Protein AF-A0A9Q0I2B0-F1 (afdb_monomer_lite)

Structure (mmCIF, N/CA/C/O backbone):
data_AF-A0A9Q0I2B0-F1
#
_entry.id   AF-A0A9Q0I2B0-F1
#
loop_
_atom_site.group_PDB
_atom_site.id
_atom_site.type_symbol
_atom_site.label_atom_id
_atom_site.label_alt_id
_atom_site.label_comp_id
_atom_site.label_asym_id
_atom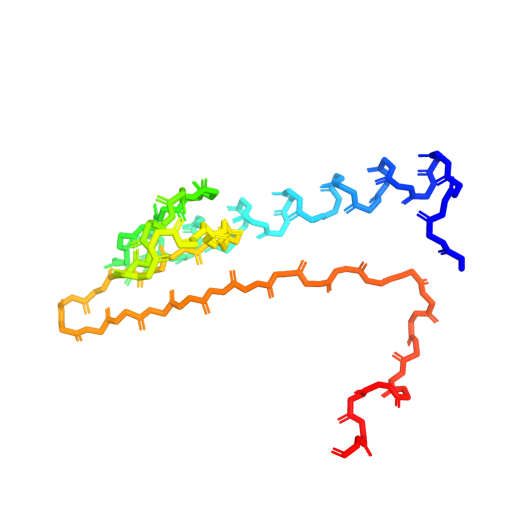_site.label_entity_id
_atom_site.label_seq_id
_atom_site.pdbx_PDB_ins_code
_atom_site.Cartn_x
_atom_site.Cartn_y
_atom_site.Cartn_z
_atom_site.occupancy
_atom_site.B_iso_or_equiv
_atom_site.auth_seq_id
_atom_site.auth_comp_id
_atom_site.auth_asym_id
_atom_site.auth_atom_id
_atom_site.pdbx_PDB_model_num
ATOM 1 N N . MET A 1 1 ? 12.174 -10.992 -16.865 1.00 49.06 1 MET A N 1
ATOM 2 C CA . MET A 1 1 ? 12.689 -9.614 -17.045 1.00 49.06 1 MET A CA 1
ATOM 3 C C . MET A 1 1 ? 12.570 -8.794 -15.750 1.00 49.06 1 MET A C 1
ATOM 5 O O . MET A 1 1 ? 11.865 -7.798 -15.717 1.00 49.06 1 MET A O 1
ATOM 9 N N . GLY A 1 2 ? 13.217 -9.215 -14.655 1.00 45.09 2 GLY A N 1
ATOM 10 C CA . GLY A 1 2 ? 13.117 -8.529 -13.347 1.00 45.09 2 GLY A CA 1
ATOM 11 C C . GLY A 1 2 ? 14.451 -8.333 -12.620 1.00 45.09 2 GLY A C 1
ATOM 12 O O . GLY A 1 2 ? 14.478 -7.812 -11.510 1.00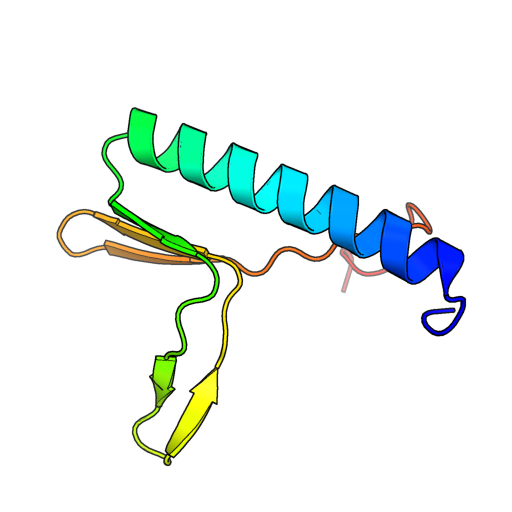 45.09 2 GLY A O 1
ATOM 13 N N . SER A 1 3 ? 15.551 -8.767 -13.236 1.00 54.22 3 SER A N 1
ATOM 14 C CA . SER A 1 3 ? 16.896 -8.821 -12.657 1.00 54.22 3 SER A CA 1
ATOM 15 C C . SER A 1 3 ? 17.831 -7.721 -13.169 1.00 54.22 3 SER A C 1
ATOM 17 O O . SER A 1 3 ? 18.931 -7.578 -12.643 1.00 54.22 3 SER A O 1
ATOM 19 N N . CYS A 1 4 ? 17.415 -6.919 -14.159 1.00 63.59 4 CYS A N 1
ATOM 20 C CA . CYS A 1 4 ? 18.226 -5.800 -14.632 1.00 63.59 4 CYS A CA 1
ATOM 21 C C . CYS A 1 4 ? 18.200 -4.661 -13.598 1.00 63.59 4 CYS A C 1
ATOM 23 O O . CYS A 1 4 ? 17.137 -4.136 -13.251 1.00 63.59 4 CYS A O 1
ATOM 25 N N . ARG A 1 5 ? 19.380 -4.299 -13.085 1.00 62.06 5 ARG A N 1
ATOM 26 C CA . ARG A 1 5 ? 19.568 -3.369 -11.960 1.00 62.06 5 ARG A CA 1
ATOM 27 C C . ARG A 1 5 ? 18.915 -2.006 -12.200 1.00 62.06 5 ARG A C 1
ATOM 29 O O . ARG A 1 5 ? 18.247 -1.498 -11.304 1.00 62.06 5 ARG A O 1
ATOM 36 N N . GLU A 1 6 ? 19.033 -1.465 -13.408 1.00 66.44 6 GLU A N 1
ATOM 37 C CA . GLU A 1 6 ? 18.437 -0.176 -13.785 1.00 66.44 6 GLU A CA 1
ATOM 38 C C . GLU A 1 6 ? 16.905 -0.240 -13.771 1.00 66.44 6 GLU A C 1
ATOM 40 O O . GLU A 1 6 ? 16.239 0.591 -13.157 1.00 66.44 6 GLU A O 1
ATOM 45 N N . THR A 1 7 ? 16.325 -1.297 -14.349 1.00 69.25 7 THR A N 1
ATOM 46 C CA . THR A 1 7 ? 14.865 -1.491 -14.329 1.00 69.25 7 THR A CA 1
ATOM 47 C C . THR A 1 7 ? 14.319 -1.697 -12.917 1.00 69.25 7 THR A C 1
ATOM 49 O O . THR A 1 7 ? 13.193 -1.288 -12.631 1.00 69.25 7 THR A O 1
ATOM 52 N N . LYS A 1 8 ? 15.117 -2.282 -12.013 1.00 74.00 8 LYS A N 1
ATOM 53 C CA . LYS A 1 8 ? 14.755 -2.482 -10.607 1.00 74.00 8 LYS A CA 1
ATOM 54 C C . LYS A 1 8 ? 14.750 -1.165 -9.828 1.00 74.00 8 LYS A C 1
ATOM 56 O O . LYS A 1 8 ? 13.812 -0.941 -9.068 1.00 74.00 8 LYS A O 1
ATOM 61 N N . LEU A 1 9 ? 15.739 -0.295 -10.043 1.00 78.56 9 LEU A N 1
ATOM 62 C CA . LEU A 1 9 ? 15.789 1.037 -9.427 1.00 78.56 9 LEU A CA 1
ATOM 63 C C . LEU A 1 9 ? 14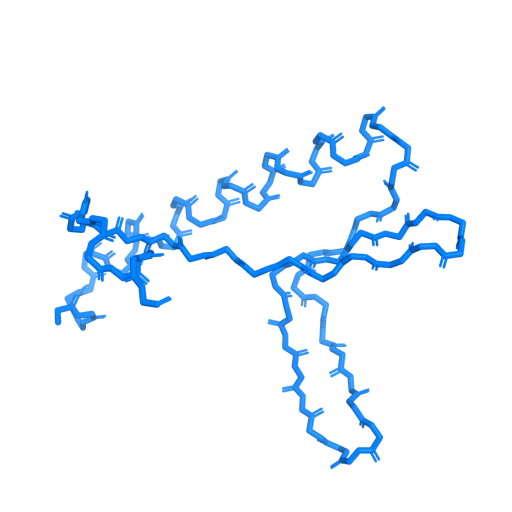.607 1.894 -9.887 1.00 78.56 9 LEU A C 1
ATOM 65 O O . LEU A 1 9 ? 13.817 2.339 -9.060 1.00 78.56 9 LEU A O 1
ATOM 69 N N . ASN A 1 10 ? 14.382 1.977 -11.200 1.00 82.94 10 ASN A N 1
ATOM 70 C CA . ASN A 1 10 ? 13.248 2.716 -11.763 1.00 82.94 10 ASN A CA 1
ATOM 71 C C . ASN A 1 10 ? 11.892 2.135 -11.326 1.00 82.94 10 ASN A C 1
ATOM 73 O O . ASN A 1 10 ? 10.886 2.843 -11.247 1.00 82.94 10 ASN A O 1
ATOM 77 N N . ARG A 1 11 ? 11.811 0.821 -11.078 1.00 82.25 11 ARG A N 1
ATOM 78 C CA . ARG A 1 11 ? 10.617 0.189 -10.499 1.00 82.25 11 ARG A CA 1
ATOM 79 C C . ARG A 1 11 ? 10.424 0.611 -9.042 1.00 82.25 11 ARG A C 1
ATOM 81 O O . ARG A 1 11 ? 9.304 0.961 -8.688 1.00 82.25 11 ARG A O 1
ATOM 88 N N . MET A 1 12 ? 11.484 0.597 -8.236 1.00 83.44 12 MET A N 1
ATOM 89 C CA . MET A 1 12 ? 11.428 0.962 -6.820 1.00 83.44 12 MET A CA 1
ATOM 90 C C . MET A 1 12 ? 11.057 2.436 -6.627 1.00 83.44 12 MET A C 1
ATOM 92 O O . MET A 1 12 ? 10.189 2.750 -5.823 1.00 83.44 12 MET A O 1
ATOM 96 N N . GLU A 1 13 ? 11.628 3.344 -7.419 1.00 87.06 13 GLU A N 1
ATOM 97 C CA . GLU A 1 13 ? 11.279 4.770 -7.364 1.00 87.06 13 GLU A CA 1
ATOM 98 C C . GLU A 1 13 ? 9.807 5.020 -7.705 1.00 87.06 13 GLU A C 1
ATOM 100 O O . GLU A 1 13 ? 9.111 5.755 -7.001 1.00 87.06 13 GLU A O 1
ATOM 105 N N . ARG A 1 14 ? 9.300 4.375 -8.765 1.00 86.69 14 ARG A N 1
ATOM 106 C CA . ARG A 1 14 ? 7.881 4.469 -9.143 1.00 86.69 14 ARG A CA 1
ATOM 107 C C . ARG A 1 14 ? 6.971 3.897 -8.065 1.00 86.69 14 ARG A C 1
ATOM 109 O O . ARG A 1 14 ? 5.952 4.508 -7.754 1.00 86.69 14 ARG A O 1
ATOM 116 N N . HIS A 1 15 ? 7.349 2.758 -7.497 1.00 89.06 15 HIS A N 1
ATOM 117 C CA . HIS A 1 15 ? 6.628 2.126 -6.403 1.00 89.06 15 HIS A CA 1
ATOM 118 C C . HIS A 1 15 ? 6.562 3.054 -5.180 1.00 89.06 15 HIS A C 1
ATOM 120 O O . HIS A 1 15 ? 5.469 3.421 -4.760 1.00 89.06 15 HIS A O 1
ATOM 126 N N . ASN A 1 16 ? 7.700 3.570 -4.709 1.00 88.19 16 ASN A N 1
ATOM 127 C CA . ASN A 1 16 ? 7.766 4.482 -3.562 1.00 88.19 16 ASN A CA 1
ATOM 128 C C . ASN A 1 16 ? 6.980 5.779 -3.793 1.00 88.19 16 ASN A C 1
ATOM 130 O O . ASN A 1 16 ? 6.316 6.288 -2.884 1.00 88.19 16 ASN A O 1
ATOM 134 N N . LYS A 1 17 ? 7.014 6.314 -5.020 1.00 91.25 17 LYS A N 1
ATOM 135 C CA . LYS A 1 17 ? 6.215 7.483 -5.408 1.00 91.25 17 LYS A CA 1
ATOM 136 C C . LYS A 1 17 ? 4.714 7.202 -5.305 1.00 91.25 17 LYS A C 1
ATOM 138 O O . LYS A 1 17 ? 3.978 8.053 -4.806 1.00 91.25 17 LYS A O 1
ATOM 143 N N . LEU A 1 18 ? 4.261 6.028 -5.749 1.00 92.12 18 LEU A N 1
ATOM 144 C CA . LEU A 1 18 ? 2.862 5.609 -5.624 1.00 92.12 18 LEU A CA 1
ATOM 145 C C . LEU A 1 18 ? 2.473 5.365 -4.164 1.00 92.12 18 LEU A C 1
ATOM 147 O O . LEU A 1 18 ? 1.425 5.861 -3.751 1.00 92.12 18 LEU A O 1
ATOM 151 N N . CYS A 1 19 ? 3.328 4.709 -3.371 1.00 91.44 19 CYS A N 1
ATOM 152 C CA . CYS A 1 19 ? 3.112 4.532 -1.933 1.00 91.44 19 CYS A CA 1
ATOM 153 C C . CYS A 1 19 ? 2.898 5.885 -1.244 1.00 91.44 19 CYS A C 1
ATOM 155 O O . CYS A 1 19 ? 1.911 6.093 -0.541 1.00 91.44 19 CYS A O 1
ATOM 157 N N . SER A 1 20 ? 3.785 6.843 -1.527 1.00 93.06 20 SER A N 1
ATOM 158 C CA . SER A 1 20 ? 3.740 8.196 -0.963 1.00 93.06 20 SER A CA 1
ATOM 159 C C . SER A 1 20 ? 2.483 8.964 -1.386 1.00 93.06 20 SER A C 1
ATOM 161 O O . SER A 1 20 ? 1.863 9.652 -0.573 1.00 93.06 20 SER A O 1
ATOM 163 N N . LEU A 1 21 ? 2.083 8.847 -2.658 1.00 94.94 21 LEU A N 1
ATOM 164 C CA . LEU A 1 21 ? 0.868 9.473 -3.177 1.00 94.94 21 LEU A CA 1
ATOM 165 C C . LEU A 1 21 ? -0.379 8.915 -2.486 1.00 94.94 21 LEU A C 1
ATOM 167 O O . LEU A 1 21 ? -1.200 9.686 -1.993 1.00 94.94 21 LEU A O 1
ATOM 171 N N . LEU A 1 22 ? -0.504 7.590 -2.428 1.00 94.12 22 LEU A N 1
ATOM 172 C CA . LEU A 1 22 ? -1.647 6.914 -1.823 1.00 94.12 22 LEU A CA 1
ATOM 173 C C . LEU A 1 22 ? -1.727 7.177 -0.319 1.00 94.12 22 LEU A C 1
ATOM 175 O O . LEU A 1 22 ? -2.814 7.453 0.183 1.00 94.12 22 LEU A O 1
ATOM 179 N N . ALA A 1 23 ? -0.593 7.194 0.384 1.00 93.75 23 ALA A N 1
ATOM 180 C CA . ALA A 1 23 ? -0.553 7.558 1.795 1.00 93.75 23 ALA A CA 1
ATOM 181 C C . ALA A 1 23 ? -1.052 8.988 2.037 1.00 93.75 23 ALA A C 1
ATOM 183 O O . ALA A 1 23 ? -1.902 9.217 2.901 1.00 93.75 23 ALA A O 1
ATOM 184 N N . ARG A 1 24 ? -0.604 9.948 1.218 1.00 96.12 24 ARG A N 1
ATOM 185 C CA . ARG A 1 24 ? -1.067 11.339 1.294 1.00 96.12 24 ARG A CA 1
ATOM 186 C C . ARG A 1 24 ? -2.567 11.463 1.026 1.00 96.12 24 ARG A C 1
ATOM 188 O O . ARG A 1 24 ? -3.256 12.188 1.742 1.00 96.12 24 ARG A O 1
ATOM 195 N N . GLU A 1 25 ? -3.082 10.781 0.007 1.00 95.81 25 GLU A N 1
ATOM 196 C CA . GLU A 1 25 ? -4.515 10.814 -0.311 1.00 95.81 25 GLU A CA 1
ATOM 197 C C . GLU A 1 25 ? -5.368 10.105 0.753 1.00 95.81 25 GLU A C 1
ATOM 199 O O . GLU A 1 25 ? -6.456 10.582 1.087 1.00 95.81 25 GLU A O 1
ATOM 204 N N . GLY A 1 26 ? -4.862 9.024 1.353 1.00 94.19 26 GLY A N 1
ATOM 205 C CA . GLY A 1 26 ? -5.475 8.377 2.513 1.00 94.19 26 GLY A CA 1
ATOM 206 C C . GLY A 1 26 ? -5.601 9.323 3.698 1.00 94.19 26 GLY A C 1
ATOM 207 O O . GLY A 1 26 ? -6.704 9.519 4.212 1.00 94.19 26 GLY A O 1
ATOM 208 N N . ALA A 1 27 ? -4.499 9.978 4.067 1.00 94.25 27 ALA A N 1
ATOM 209 C CA . ALA A 1 27 ? -4.464 10.939 5.166 1.00 94.25 27 ALA A CA 1
ATOM 210 C C . ALA A 1 27 ? -5.464 12.091 4.957 1.00 94.25 27 ALA A C 1
ATOM 212 O O . ALA A 1 27 ? -6.254 12.398 5.851 1.00 94.25 27 ALA A O 1
ATOM 213 N N . LYS A 1 28 ? -5.530 12.667 3.745 1.00 96.94 28 LYS A N 1
ATOM 214 C CA . LYS A 1 28 ? -6.536 13.693 3.390 1.00 96.94 28 LYS A CA 1
ATOM 215 C C . LYS A 1 28 ? -7.974 13.206 3.580 1.00 96.94 28 LYS A C 1
ATOM 217 O O . LYS A 1 28 ? -8.851 13.977 3.960 1.00 96.94 28 LYS A O 1
ATOM 222 N N . LYS A 1 29 ? -8.224 11.921 3.324 1.00 95.38 29 LYS A N 1
ATOM 223 C CA . LYS A 1 29 ? -9.531 11.267 3.489 1.00 95.38 29 LYS A CA 1
ATOM 224 C C . LYS A 1 29 ? -9.759 10.720 4.906 1.00 95.38 29 LYS A C 1
ATOM 226 O O . LYS A 1 29 ? -10.696 9.940 5.103 1.00 95.38 29 LYS A O 1
ATOM 231 N N . LYS A 1 30 ? -8.950 11.153 5.883 1.00 95.12 30 LYS A N 1
ATOM 232 C CA . LYS A 1 30 ? -9.012 10.755 7.299 1.00 95.12 30 LYS A CA 1
ATOM 233 C C . LYS A 1 30 ? -8.795 9.254 7.523 1.00 95.12 30 LYS A C 1
ATOM 235 O O . LYS A 1 30 ? -9.408 8.669 8.413 1.00 95.12 30 LYS A O 1
ATOM 240 N N . TRP A 1 31 ? -7.970 8.629 6.690 1.00 96.69 31 TRP A N 1
ATOM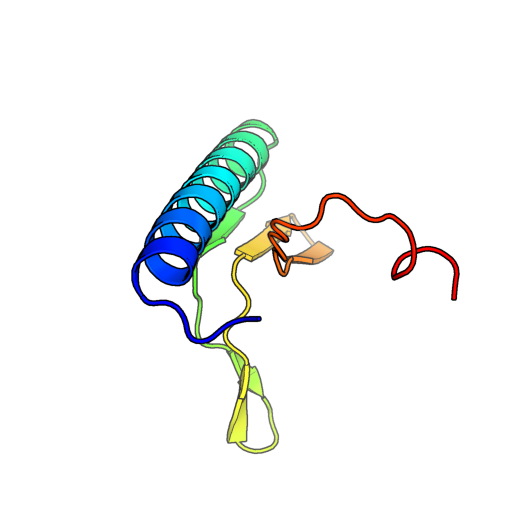 241 C CA . TRP A 1 31 ? -7.425 7.307 6.978 1.00 96.69 31 TRP A CA 1
ATOM 242 C C . TRP A 1 31 ? -6.113 7.461 7.733 1.00 96.69 31 TRP A C 1
ATOM 244 O O . TRP A 1 31 ? -5.290 8.310 7.388 1.00 96.69 31 TRP A O 1
ATOM 254 N N . GLU A 1 32 ? -5.910 6.613 8.729 1.00 94.06 32 GLU A N 1
ATOM 255 C CA . GLU A 1 32 ? -4.582 6.368 9.269 1.00 94.06 32 GLU A CA 1
ATOM 256 C C . GLU A 1 32 ? -3.854 5.438 8.296 1.00 94.06 32 GLU A C 1
ATOM 258 O O . GLU A 1 32 ? -4.404 4.407 7.904 1.00 94.06 32 GLU A O 1
ATOM 263 N N . VAL A 1 33 ? -2.661 5.824 7.842 1.00 93.19 33 VAL A N 1
ATOM 264 C CA . VAL A 1 33 ? -1.902 5.054 6.850 1.00 93.19 33 VAL A CA 1
ATOM 265 C C . VAL A 1 33 ? -0.564 4.634 7.436 1.00 93.19 33 VAL A C 1
ATOM 267 O O . VAL A 1 33 ? 0.189 5.467 7.936 1.00 93.19 33 VAL A O 1
ATOM 270 N N . PHE A 1 34 ? -0.253 3.347 7.329 1.00 89.62 34 PHE A N 1
ATOM 271 C CA . PHE A 1 34 ? 1.029 2.770 7.707 1.00 89.62 34 PHE A CA 1
ATOM 272 C C . PHE A 1 34 ? 1.755 2.276 6.460 1.00 89.62 34 PHE A C 1
ATOM 274 O O . PHE A 1 34 ? 1.188 1.499 5.696 1.00 89.62 34 PHE A O 1
ATOM 281 N N . CYS A 1 35 ? 3.005 2.695 6.277 1.00 84.50 35 CYS A N 1
ATOM 282 C CA . CYS A 1 35 ? 3.858 2.248 5.175 1.00 84.50 35 CYS A CA 1
ATOM 283 C C . CYS A 1 35 ? 4.813 1.149 5.647 1.00 84.50 35 CYS A C 1
ATOM 285 O O . CYS A 1 35 ? 5.333 1.246 6.760 1.00 84.50 35 CYS A O 1
ATOM 287 N N . GLU A 1 36 ? 5.038 0.130 4.810 1.00 71.31 36 GLU A N 1
ATOM 288 C CA . GLU A 1 36 ? 6.013 -0.960 5.024 1.00 71.31 36 GLU A CA 1
ATOM 289 C C . GLU A 1 36 ? 5.941 -1.601 6.423 1.00 71.31 36 GLU A C 1
ATOM 291 O O . GLU A 1 36 ? 6.938 -2.029 7.018 1.00 71.31 36 GLU A O 1
ATOM 296 N N . ARG A 1 37 ? 4.739 -1.649 7.005 1.00 70.56 37 ARG A N 1
ATOM 297 C CA . ARG A 1 37 ? 4.565 -2.120 8.375 1.00 70.56 37 ARG A CA 1
ATOM 298 C C . ARG A 1 37 ? 4.694 -3.635 8.390 1.00 70.56 37 ARG A C 1
ATOM 300 O O . ARG A 1 37 ? 3.853 -4.334 7.839 1.00 70.56 37 ARG A O 1
ATOM 307 N N . ARG A 1 38 ? 5.725 -4.151 9.063 1.00 67.12 38 ARG A N 1
ATOM 308 C CA . ARG A 1 38 ? 5.859 -5.592 9.318 1.00 67.12 38 ARG A CA 1
ATOM 309 C C . ARG A 1 38 ? 4.658 -6.072 10.127 1.00 67.12 38 ARG A C 1
ATOM 311 O O . ARG A 1 38 ? 4.502 -5.689 11.286 1.00 67.12 38 ARG A O 1
ATOM 318 N N . VAL A 1 39 ? 3.825 -6.909 9.518 1.00 68.75 39 VAL A N 1
ATOM 319 C CA . VAL A 1 39 ? 2.707 -7.568 10.189 1.00 68.75 39 VAL A CA 1
ATOM 320 C C . VAL A 1 39 ? 3.119 -8.997 10.496 1.00 68.75 39 VAL A C 1
ATOM 322 O O . VAL A 1 39 ? 3.362 -9.801 9.593 1.00 68.75 39 VAL A O 1
ATOM 325 N N . THR A 1 40 ? 3.202 -9.309 11.783 1.00 64.06 40 THR A N 1
ATOM 326 C CA . THR A 1 40 ? 3.379 -10.676 12.264 1.00 64.06 40 THR A CA 1
ATOM 327 C C . THR A 1 40 ? 2.041 -11.394 12.182 1.00 64.06 40 THR A C 1
ATOM 329 O O . THR A 1 40 ? 1.071 -10.992 12.830 1.00 64.06 40 THR A O 1
ATOM 332 N N . LYS A 1 41 ? 1.962 -12.454 11.381 1.00 66.06 41 LYS A N 1
ATOM 333 C CA . LYS A 1 41 ? 0.814 -13.360 11.415 1.00 66.06 41 LYS A CA 1
ATOM 334 C C . LYS A 1 41 ? 0.909 -14.279 12.640 1.00 66.06 41 LYS A C 1
ATOM 336 O O . LYS A 1 41 ? 1.973 -14.449 13.234 1.00 66.06 41 LYS A O 1
ATOM 341 N N . ARG A 1 42 ? -0.222 -14.889 13.022 1.00 64.00 42 ARG A N 1
ATOM 342 C CA . ARG A 1 42 ? -0.302 -15.835 14.158 1.00 64.00 42 ARG A CA 1
ATOM 343 C C . ARG A 1 42 ? 0.553 -17.093 13.966 1.00 64.00 42 ARG A C 1
ATOM 345 O O . ARG A 1 42 ? 0.851 -17.764 14.941 1.00 64.00 42 ARG A O 1
ATOM 352 N N . ASP A 1 43 ? 0.940 -17.397 12.732 1.00 70.50 43 ASP A N 1
ATOM 353 C CA . ASP A 1 43 ? 1.824 -18.506 12.357 1.00 70.50 43 ASP A CA 1
ATOM 354 C C . ASP A 1 43 ? 3.317 -18.113 12.354 1.00 70.50 43 ASP A C 1
ATOM 356 O O . ASP A 1 43 ? 4.142 -18.830 11.792 1.00 70.50 43 ASP A O 1
ATOM 360 N N . CYS A 1 44 ? 3.673 -16.964 12.945 1.00 56.28 44 CYS A N 1
ATOM 361 C CA . CYS A 1 44 ? 5.019 -16.377 12.919 1.00 56.28 44 CYS A CA 1
ATOM 362 C C . CYS A 1 44 ? 5.556 -16.051 11.512 1.00 56.28 44 CYS A C 1
ATOM 364 O O . CYS A 1 44 ? 6.731 -15.698 11.377 1.00 56.28 44 CYS A O 1
ATOM 366 N N . SER A 1 45 ? 4.725 -16.114 10.465 1.00 67.12 45 SER A N 1
ATOM 367 C CA . SER A 1 45 ? 5.106 -15.622 9.144 1.00 67.12 45 SER A CA 1
ATOM 368 C C . SER A 1 45 ? 4.974 -14.099 9.079 1.00 67.12 45 SER A C 1
ATOM 370 O O . SER A 1 45 ? 4.080 -13.485 9.672 1.00 67.12 45 SER A O 1
ATOM 372 N N . TRP A 1 46 ? 5.904 -13.468 8.367 1.00 64.12 46 TRP A N 1
ATOM 373 C CA . TRP A 1 46 ? 5.927 -12.021 8.193 1.00 64.12 46 TRP A CA 1
ATOM 374 C C . TRP A 1 46 ? 5.327 -11.674 6.839 1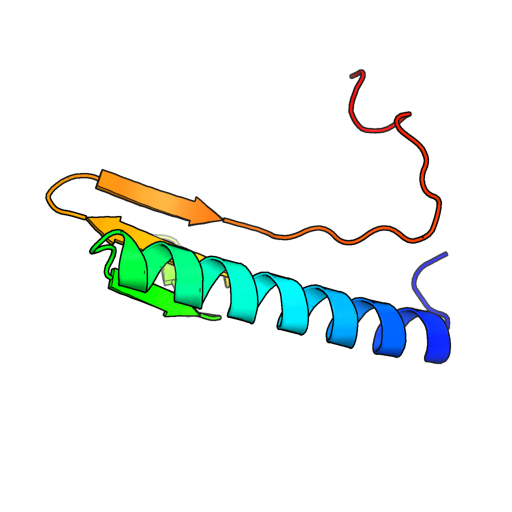.00 64.12 46 TRP A C 1
ATOM 376 O O . TRP A 1 46 ? 5.791 -12.159 5.808 1.00 64.12 46 TRP A O 1
ATOM 386 N N . ALA A 1 47 ? 4.318 -10.809 6.843 1.00 70.50 47 ALA A N 1
ATOM 387 C CA . ALA A 1 47 ? 3.905 -10.094 5.647 1.00 70.50 47 ALA A CA 1
ATOM 388 C C . ALA A 1 47 ? 4.323 -8.633 5.804 1.00 70.50 47 ALA A C 1
ATOM 390 O O . ALA A 1 47 ? 4.095 -8.023 6.851 1.00 70.50 47 ALA A O 1
ATOM 391 N N . VAL A 1 48 ? 4.949 -8.081 4.769 1.00 77.88 48 VAL A N 1
ATOM 392 C CA . VAL A 1 48 ? 5.277 -6.655 4.700 1.00 77.88 48 VAL A CA 1
ATOM 393 C C . VAL A 1 48 ? 4.455 -6.076 3.559 1.00 77.88 48 VAL A C 1
ATOM 395 O O . VAL A 1 48 ? 4.940 -6.055 2.434 1.00 77.88 48 VAL A O 1
ATOM 398 N N . PRO A 1 49 ? 3.183 -5.719 3.805 1.00 83.69 49 PRO A N 1
ATOM 399 C CA . PRO A 1 49 ? 2.414 -4.986 2.814 1.00 83.69 49 PRO A CA 1
ATOM 400 C C . PRO A 1 49 ? 3.016 -3.596 2.612 1.00 83.69 49 PRO A C 1
ATOM 402 O O . PRO A 1 49 ? 3.535 -2.994 3.560 1.00 83.69 49 PRO A O 1
ATOM 405 N N . ASP A 1 50 ? 2.887 -3.066 1.399 1.00 87.44 50 ASP A N 1
ATOM 406 C CA . ASP A 1 50 ? 3.407 -1.736 1.081 1.00 87.44 50 ASP A CA 1
ATOM 407 C C . ASP A 1 50 ? 2.677 -0.655 1.877 1.00 87.44 50 ASP A C 1
ATOM 409 O O . ASP A 1 50 ? 3.305 0.249 2.433 1.00 87.44 50 ASP A O 1
ATOM 413 N N . LEU A 1 51 ? 1.346 -0.772 1.974 1.00 91.12 51 LEU A N 1
ATOM 414 C CA . LEU A 1 51 ? 0.498 0.142 2.730 1.00 91.12 51 LEU A CA 1
ATOM 415 C C . LEU A 1 51 ? -0.614 -0.589 3.491 1.00 91.12 51 LEU A C 1
ATOM 417 O O . LEU A 1 51 ? -1.219 -1.551 3.011 1.00 91.12 51 LEU A O 1
ATOM 421 N N . ILE A 1 52 ? -0.953 -0.053 4.659 1.00 91.75 52 ILE A N 1
ATOM 422 C CA . ILE A 1 52 ? -2.134 -0.431 5.436 1.00 91.75 52 ILE A CA 1
ATOM 423 C C . ILE A 1 52 ? -2.917 0.837 5.749 1.00 91.75 52 ILE A C 1
ATOM 425 O O . ILE A 1 52 ? -2.379 1.757 6.358 1.00 91.75 52 ILE A O 1
ATOM 429 N N . PHE A 1 53 ? -4.189 0.874 5.368 1.00 94.06 53 PHE A N 1
ATOM 430 C CA . PHE A 1 53 ? -5.105 1.960 5.696 1.00 94.06 53 PHE A CA 1
ATOM 431 C C . PHE A 1 53 ? -6.075 1.487 6.771 1.00 94.06 53 PHE A C 1
ATOM 433 O O . PHE A 1 53 ? -6.689 0.429 6.636 1.00 94.06 53 PHE A O 1
ATOM 440 N N . VAL A 1 54 ? -6.256 2.292 7.810 1.00 93.62 54 VAL A N 1
ATOM 441 C CA . VAL A 1 54 ? -7.191 2.023 8.902 1.00 93.62 54 VAL A CA 1
ATOM 442 C C . VAL A 1 54 ? -8.149 3.194 9.048 1.00 93.62 54 VAL A C 1
ATOM 444 O O . VAL A 1 54 ? -7.749 4.362 9.048 1.00 93.62 54 VAL A O 1
ATOM 447 N N . ARG A 1 55 ? -9.443 2.887 9.144 1.00 94.00 55 ARG A N 1
ATOM 448 C CA . ARG A 1 55 ? -10.477 3.873 9.456 1.00 94.00 55 ARG A CA 1
ATOM 449 C C . ARG A 1 55 ? -11.648 3.189 10.144 1.00 94.00 55 ARG A C 1
ATOM 451 O O . ARG A 1 55 ? -12.359 2.407 9.518 1.00 94.00 55 ARG A O 1
ATOM 458 N N . LYS A 1 56 ? -11.881 3.558 11.407 1.00 92.44 56 LYS A N 1
ATOM 459 C CA . LYS A 1 56 ? -12.893 2.940 12.278 1.00 92.44 56 LYS A CA 1
ATOM 460 C C . LYS A 1 56 ? -12.667 1.422 12.377 1.00 92.44 56 LYS A C 1
ATOM 462 O O . LYS A 1 56 ? -11.613 0.991 12.820 1.00 92.44 56 LYS A O 1
ATOM 467 N N . ASP A 1 57 ? -13.644 0.645 11.943 1.00 92.38 57 ASP A N 1
ATOM 468 C CA . ASP A 1 57 ? -13.714 -0.812 11.892 1.00 92.38 57 ASP A CA 1
ATOM 469 C C . ASP A 1 57 ? -13.241 -1.394 10.548 1.00 92.38 57 ASP A C 1
ATOM 471 O O . ASP A 1 57 ? -13.266 -2.605 10.347 1.00 92.38 57 ASP A O 1
ATOM 475 N N . THR A 1 58 ? -12.789 -0.543 9.620 1.00 92.25 58 THR A N 1
ATOM 476 C CA . THR A 1 58 ? -12.294 -0.963 8.306 1.00 92.25 58 THR A CA 1
ATOM 477 C C . THR A 1 58 ? -10.771 -0.921 8.245 1.00 92.25 58 THR A C 1
ATOM 479 O O . THR A 1 58 ? -10.148 0.096 8.564 1.00 92.25 58 THR A O 1
ATOM 482 N N . LEU A 1 59 ? -10.181 -2.007 7.743 1.00 91.56 59 LEU A N 1
ATOM 483 C CA . LEU A 1 59 ? -8.764 -2.115 7.416 1.00 91.56 59 LEU A CA 1
ATOM 484 C C . LEU A 1 59 ? -8.607 -2.503 5.942 1.00 91.56 59 LEU A C 1
ATOM 486 O O . LEU A 1 59 ? -9.257 -3.434 5.472 1.00 91.56 59 LEU A O 1
ATOM 490 N N . LEU A 1 60 ? -7.737 -1.797 5.221 1.00 90.44 60 LEU A N 1
ATOM 491 C CA . LEU A 1 60 ? -7.376 -2.098 3.836 1.00 90.44 60 LEU A CA 1
ATOM 492 C C . LEU A 1 60 ? -5.874 -2.358 3.757 1.00 90.44 60 LEU A C 1
ATOM 494 O O . LEU A 1 60 ? -5.073 -1.496 4.115 1.00 90.44 60 LEU A O 1
ATOM 498 N N . VAL A 1 61 ? -5.500 -3.534 3.266 1.00 90.00 61 VAL A N 1
ATOM 499 C CA . VAL A 1 61 ? -4.112 -3.875 2.939 1.00 90.00 61 VAL A CA 1
ATOM 500 C C . VAL A 1 61 ? -3.921 -3.648 1.446 1.00 90.00 61 VAL A C 1
ATOM 502 O O . VAL A 1 61 ? -4.699 -4.169 0.649 1.00 90.00 61 VAL A O 1
ATOM 505 N N . VAL A 1 62 ? -2.920 -2.856 1.068 1.00 89.12 62 VAL A N 1
ATOM 506 C CA . VAL A 1 62 ? -2.668 -2.474 -0.325 1.00 89.12 62 VAL A CA 1
ATOM 507 C C . VAL A 1 62 ? -1.239 -2.855 -0.697 1.00 89.12 62 VAL A C 1
ATOM 509 O O . VAL A 1 62 ? -0.293 -2.422 -0.042 1.00 89.12 62 VAL A O 1
ATOM 512 N N . ASP A 1 63 ? -1.115 -3.644 -1.763 1.00 88.00 63 ASP A N 1
ATOM 513 C CA . ASP A 1 63 ? 0.150 -4.045 -2.382 1.00 88.00 63 ASP A CA 1
ATOM 514 C C . ASP A 1 63 ? 0.226 -3.441 -3.794 1.00 88.00 63 ASP A C 1
ATOM 516 O O . ASP A 1 63 ? -0.712 -3.547 -4.593 1.00 88.00 63 ASP A O 1
ATOM 520 N N . ILE A 1 64 ? 1.307 -2.723 -4.079 1.00 86.62 64 ILE A N 1
ATOM 521 C CA . ILE A 1 64 ? 1.496 -1.903 -5.269 1.00 86.62 64 ILE A CA 1
ATOM 522 C C . ILE A 1 64 ? 2.465 -2.610 -6.205 1.00 86.62 64 ILE A C 1
ATOM 524 O O . ILE A 1 64 ? 3.694 -2.529 -6.112 1.00 86.62 64 ILE A O 1
ATOM 528 N N . THR A 1 65 ? 1.895 -3.221 -7.234 1.00 84.81 65 THR A N 1
ATOM 529 C CA . THR A 1 65 ? 2.677 -3.801 -8.320 1.00 84.81 65 THR A CA 1
ATOM 530 C C . THR A 1 65 ? 2.877 -2.788 -9.449 1.00 84.81 65 THR A C 1
ATOM 532 O O . THR A 1 65 ? 1.938 -2.405 -10.142 1.00 84.81 65 THR A O 1
ATOM 535 N N . VAL A 1 66 ? 4.132 -2.384 -9.681 1.00 83.00 66 VAL A N 1
ATOM 536 C CA . VAL A 1 66 ? 4.533 -1.578 -10.849 1.00 83.00 66 VAL A CA 1
ATOM 537 C C . VAL A 1 66 ? 5.209 -2.470 -11.882 1.00 83.00 66 VAL A C 1
ATOM 539 O O . VAL A 1 66 ? 6.281 -3.027 -11.624 1.00 83.00 66 VAL A O 1
ATOM 542 N N . ARG A 1 67 ? 4.605 -2.569 -13.069 1.00 77.38 67 ARG A N 1
ATOM 543 C CA . ARG A 1 67 ? 5.159 -3.285 -14.223 1.00 77.38 67 ARG A CA 1
ATOM 544 C C . ARG A 1 67 ? 5.674 -2.316 -15.286 1.00 77.38 67 ARG A C 1
ATOM 546 O O . ARG A 1 67 ? 5.188 -1.196 -15.409 1.00 77.38 67 ARG A O 1
ATOM 553 N N . SER A 1 68 ? 6.686 -2.736 -16.040 1.00 74.19 68 SER A N 1
ATOM 554 C CA . SER A 1 68 ? 7.269 -1.942 -17.131 1.00 74.19 68 SER A CA 1
ATOM 555 C C . SER A 1 68 ? 6.703 -2.281 -18.505 1.00 74.19 68 SER A C 1
ATOM 557 O O . SER A 1 68 ? 6.841 -1.473 -19.411 1.00 74.19 68 SER A O 1
ATOM 559 N N . ASP A 1 69 ? 6.115 -3.465 -18.670 1.00 76.12 69 ASP A N 1
ATOM 560 C CA . ASP A 1 69 ? 5.709 -4.014 -19.965 1.00 76.12 69 ASP A CA 1
ATOM 561 C C . ASP A 1 69 ? 4.363 -3.478 -20.469 1.00 76.12 69 ASP A C 1
ATOM 563 O O . ASP A 1 69 ? 4.019 -3.723 -21.618 1.00 76.12 69 ASP A O 1
ATOM 567 N N . GLY A 1 70 ? 3.609 -2.744 -19.639 1.00 68.62 70 GLY A N 1
ATOM 568 C CA . GLY A 1 70 ? 2.360 -2.077 -20.035 1.00 68.62 70 GLY A CA 1
ATOM 569 C C . GLY A 1 70 ? 1.240 -3.014 -20.507 1.00 68.62 70 GLY A C 1
ATOM 570 O O . GLY A 1 70 ? 0.192 -2.533 -20.924 1.00 68.62 70 GLY A O 1
ATOM 571 N N . SER A 1 71 ? 1.450 -4.331 -20.441 1.00 78.06 71 SER A N 1
ATOM 572 C CA . SER A 1 71 ? 0.496 -5.340 -20.886 1.00 78.06 71 SER A CA 1
ATOM 573 C C . SER A 1 71 ? -0.658 -5.476 -19.894 1.00 78.06 71 SER A C 1
ATOM 575 O O . SER A 1 71 ? -0.482 -5.379 -18.672 1.00 78.06 71 SER A O 1
ATOM 577 N N . LEU A 1 72 ? -1.852 -5.721 -20.431 1.00 78.38 72 LEU A N 1
ATOM 578 C CA . LEU A 1 72 ? -3.044 -6.047 -19.646 1.00 78.38 72 LEU A CA 1
ATOM 579 C C . LEU A 1 72 ? -3.239 -7.560 -19.493 1.00 78.38 72 LEU A C 1
ATOM 581 O O . LEU A 1 72 ? -4.137 -7.972 -18.770 1.00 78.38 72 LEU A O 1
ATOM 585 N N . ASP A 1 73 ? -2.378 -8.382 -20.102 1.00 79.56 73 ASP A N 1
ATOM 586 C CA . ASP A 1 73 ? -2.513 -9.848 -20.171 1.00 79.56 73 ASP A CA 1
ATOM 587 C C . ASP A 1 73 ? -2.611 -10.537 -18.800 1.00 79.56 73 ASP A C 1
ATOM 589 O O . ASP A 1 73 ? -3.053 -11.676 -18.686 1.00 79.56 73 ASP A O 1
ATOM 593 N N . TRP A 1 74 ? -2.178 -9.862 -17.735 1.00 71.69 74 TRP A N 1
ATOM 594 C CA . TRP A 1 74 ? -2.242 -10.373 -16.367 1.00 71.69 74 TRP A CA 1
ATOM 595 C C . TRP A 1 74 ? -3.541 -10.024 -15.627 1.00 71.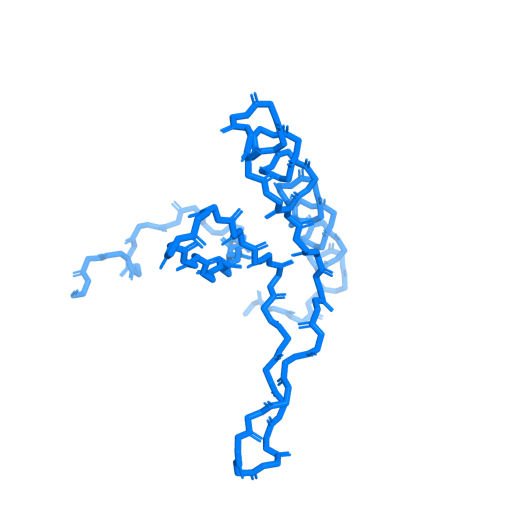69 74 TRP A C 1
ATOM 597 O O . TRP A 1 74 ? -3.794 -10.616 -14.581 1.00 71.69 74 TRP A O 1
ATOM 607 N N . LEU A 1 75 ? -4.331 -9.071 -16.133 1.00 70.94 75 LEU A N 1
ATOM 608 C CA . LEU A 1 75 ? -5.594 -8.625 -15.530 1.00 70.94 75 LEU A CA 1
ATOM 609 C C . LEU A 1 75 ? -6.802 -9.447 -15.994 1.00 70.94 75 LEU A C 1
ATOM 611 O O . LEU A 1 75 ? -7.820 -9.449 -15.313 1.00 70.94 75 LEU A O 1
ATOM 615 N N . THR A 1 76 ? -6.709 -10.129 -17.135 1.00 69.50 76 THR A N 1
ATOM 616 C CA . THR A 1 76 ? -7.816 -10.845 -17.797 1.00 69.50 76 THR A CA 1
ATOM 617 C C . THR A 1 76 ? -7.882 -12.346 -17.485 1.00 69.50 76 THR A C 1
ATOM 619 O O . THR A 1 76 ? -8.383 -13.114 -18.302 1.00 69.50 76 THR A O 1
ATOM 622 N N . LYS A 1 77 ? -7.390 -12.789 -16.322 1.00 53.06 77 LYS A N 1
ATOM 623 C CA . LYS A 1 77 ? -7.513 -14.194 -15.896 1.00 53.06 77 LYS A CA 1
ATOM 624 C C . LYS A 1 77 ? -8.798 -14.485 -15.136 1.00 53.06 77 LYS A C 1
ATOM 626 O O . LYS A 1 77 ? -9.133 -13.684 -14.238 1.00 53.06 77 LYS A O 1
#

pLDDT: mean 80.92, std 13.01, range [45.09, 96.94]

Organism: NCBI:txid630683

Foldseek 3Di:
DAPPPVVVVVQVVVQVVVLVVVCVVLVVVVWDKDAQDFDQDPVRDTDRARMWTDDDPDIDGDHDDDDDPPDCVVVPD

Radius of gyration: 14.83 Å; chains: 1; bounding box: 33×32×35 Å

Sequence (77 aa):
MGSCRETKLNRMERHNKLCSLLAREGAKKKWEVFCERRVTKRDCSWAVPDLIFVRKDTLLVVDITVRSDGSLDWLTK

Secondary structure (DSSP, 8-state):
----HHHHHHHHHHHHHHHHHHHHHHHHTT-EEEES--EE-TTS-EE--SEEEEETTEEEEE-----SS---TTT--